Protein AF-K3XQS8-F1 (afdb_monomer_lite)

InterPro domains:
  IPR029466 No apical meristem-associated, C-terminal domain [PF14303] (8-121)

Radius of gyration: 50.57 Å; chains: 1; bounding box: 93×72×124 Å

Sequence (135 aa):
MDNFTDDNEDDEEESGTPRLVVNNKKRPSGRKQEKERVKKGGYGVVFQSAVQEMITTRKEMEANKKSKESRWMEVKVMEERKLAIEEEKLRMEQEYKIMFMDTSRLNQTQRAYLESMRAQILSRMVGSGSGNGSV

pLDDT: mean 78.62, std 21.07, range [36.94, 97.44]

Structure (mmCIF, N/CA/C/O backbone):
data_AF-K3XQS8-F1
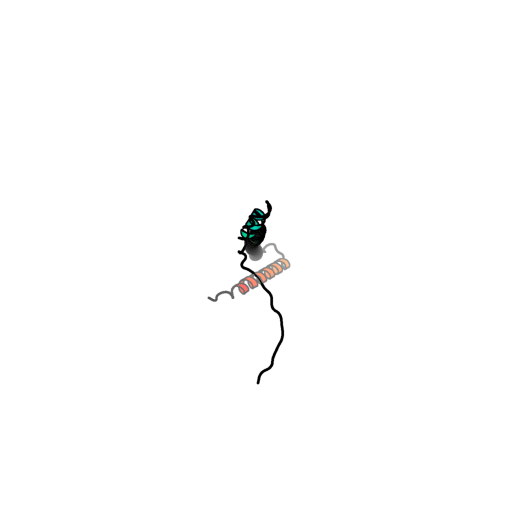#
_entry.id   AF-K3XQS8-F1
#
loop_
_atom_site.group_PDB
_atom_site.id
_atom_site.type_symbol
_atom_site.label_atom_id
_atom_site.label_alt_id
_atom_site.label_comp_id
_atom_site.label_asym_id
_atom_site.label_entity_id
_atom_site.label_seq_id
_atom_site.pdbx_PDB_ins_code
_atom_site.Cartn_x
_atom_site.Cartn_y
_atom_site.Cartn_z
_atom_site.occupancy
_atom_site.B_iso_or_equiv
_atom_site.auth_seq_id
_atom_site.auth_comp_id
_atom_site.auth_asym_id
_atom_site.auth_atom_id
_atom_site.pdbx_PDB_model_num
ATOM 1 N N . MET A 1 1 ? -57.225 -63.773 87.574 1.00 43.72 1 MET A N 1
ATOM 2 C CA . MET A 1 1 ? -56.031 -63.525 88.399 1.00 43.72 1 MET A CA 1
ATOM 3 C C . MET A 1 1 ? -56.123 -62.091 88.843 1.00 43.72 1 MET A C 1
ATOM 5 O O . MET A 1 1 ? -55.968 -61.203 88.015 1.00 43.72 1 MET A O 1
ATOM 9 N N . ASP A 1 2 ? -56.479 -61.910 90.105 1.00 40.50 2 ASP A N 1
ATOM 10 C CA . ASP A 1 2 ? -56.391 -60.638 90.806 1.00 40.50 2 ASP A CA 1
ATOM 11 C C . ASP A 1 2 ? -54.921 -60.331 91.119 1.00 40.50 2 ASP A C 1
ATOM 13 O O . ASP A 1 2 ? -54.155 -61.243 91.429 1.00 40.50 2 ASP A O 1
ATOM 17 N N . ASN A 1 3 ? -54.548 -59.057 91.019 1.00 43.00 3 ASN A N 1
ATOM 18 C CA . ASN A 1 3 ? -53.379 -58.442 91.658 1.00 43.00 3 ASN A CA 1
ATOM 19 C C . ASN A 1 3 ? -53.671 -56.924 91.676 1.00 43.00 3 ASN A C 1
ATOM 21 O O . ASN A 1 3 ? -53.557 -56.273 90.643 1.00 43.00 3 ASN A O 1
ATOM 25 N N . PHE A 1 4 ? -54.446 -56.421 92.639 1.00 36.94 4 PHE A N 1
ATOM 26 C CA . PHE A 1 4 ? -54.030 -55.863 93.937 1.00 36.94 4 PHE A CA 1
ATOM 27 C C . PHE A 1 4 ? -52.990 -54.724 93.871 1.00 36.94 4 PHE A C 1
ATOM 29 O O . PHE A 1 4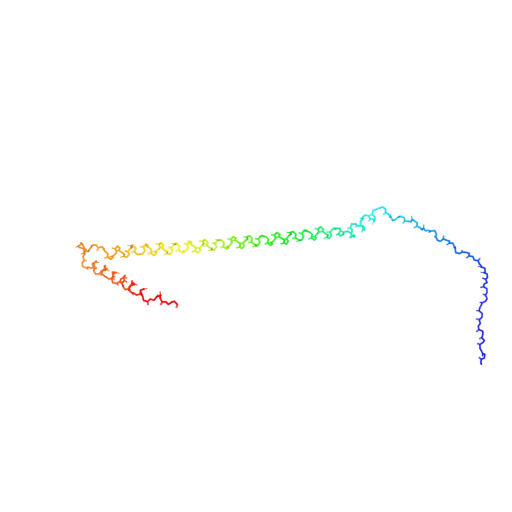 ? -51.816 -54.982 93.620 1.00 36.94 4 PHE A O 1
ATOM 36 N N . THR A 1 5 ? -53.494 -53.527 94.246 1.00 42.47 5 THR A N 1
ATOM 37 C CA . THR A 1 5 ? -52.872 -52.402 95.002 1.00 42.47 5 THR A CA 1
ATOM 38 C C . THR A 1 5 ? -51.713 -51.639 94.336 1.00 42.47 5 THR A C 1
ATOM 40 O O . THR A 1 5 ? -50.847 -52.238 93.717 1.00 42.47 5 THR A O 1
ATOM 43 N N . ASP A 1 6 ? -51.641 -50.302 94.379 1.00 45.53 6 ASP A N 1
ATOM 44 C CA . ASP A 1 6 ? -51.677 -49.481 95.599 1.00 45.53 6 ASP A CA 1
ATOM 45 C C . ASP A 1 6 ? -51.832 -47.960 95.314 1.00 45.53 6 ASP A C 1
ATOM 47 O O . ASP A 1 6 ? -51.260 -47.451 94.349 1.00 45.53 6 ASP A O 1
ATOM 51 N N . ASP A 1 7 ? -52.621 -47.301 96.168 1.00 43.53 7 ASP A N 1
ATOM 52 C CA . ASP A 1 7 ? -52.596 -45.915 96.679 1.00 43.53 7 ASP A CA 1
ATOM 53 C C . ASP A 1 7 ? -52.067 -44.723 95.848 1.00 43.53 7 ASP A C 1
ATOM 55 O O . ASP A 1 7 ? -50.863 -44.516 95.687 1.00 43.53 7 ASP A O 1
ATOM 59 N N . ASN A 1 8 ? -52.948 -43.758 95.557 1.00 45.41 8 ASN A N 1
ATOM 60 C CA . ASN A 1 8 ? -53.195 -42.656 96.503 1.00 45.41 8 ASN A CA 1
ATOM 61 C C . ASN A 1 8 ? -54.396 -41.805 96.068 1.00 45.41 8 ASN A C 1
ATOM 63 O O . ASN A 1 8 ? -54.560 -41.474 94.892 1.00 45.41 8 ASN A O 1
ATOM 67 N N . GLU A 1 9 ? -55.214 -41.506 97.067 1.00 43.31 9 GLU A N 1
ATOM 68 C CA . GLU A 1 9 ? -56.379 -40.634 97.071 1.00 43.31 9 GLU A CA 1
ATOM 69 C C . GLU A 1 9 ? -55.990 -39.149 96.951 1.00 43.31 9 GLU A C 1
ATOM 71 O O . GLU A 1 9 ? -54.814 -38.786 96.888 1.00 43.31 9 GLU A O 1
ATOM 76 N N . ASP A 1 10 ? -57.040 -38.334 96.980 1.00 42.62 10 ASP A N 1
ATOM 77 C CA . ASP A 1 10 ? -57.079 -36.907 97.273 1.00 42.62 10 ASP A CA 1
ATOM 78 C C . ASP A 1 10 ? -56.802 -35.941 96.116 1.00 42.62 10 ASP A C 1
ATOM 80 O O . ASP A 1 10 ? -55.802 -36.002 95.408 1.00 42.62 10 ASP A O 1
ATOM 84 N N . ASP A 1 11 ? -57.588 -34.902 95.900 1.00 39.44 11 ASP A N 1
ATOM 85 C CA . ASP A 1 11 ? -58.942 -34.535 96.295 1.00 39.44 11 ASP A CA 1
ATOM 86 C C . ASP A 1 11 ? -59.172 -33.196 95.558 1.00 39.44 11 ASP A C 1
ATOM 88 O O . ASP A 1 11 ? -58.234 -32.576 95.045 1.00 39.44 11 ASP A O 1
ATOM 92 N N . GLU A 1 12 ? -60.407 -32.726 95.565 1.00 46.44 12 GLU A N 1
ATOM 93 C CA . GLU A 1 12 ? -60.743 -31.303 95.445 1.00 46.44 12 GLU A CA 1
ATOM 94 C C . GLU A 1 12 ? -60.717 -30.619 94.052 1.00 46.44 12 GLU A C 1
ATOM 96 O O . GLU A 1 12 ? -59.702 -30.227 93.476 1.00 46.44 12 GLU A O 1
ATOM 101 N N . GLU A 1 13 ? -61.947 -30.328 93.623 1.00 41.38 13 GLU A N 1
ATOM 102 C CA . GLU A 1 13 ? -62.430 -28.962 93.370 1.00 41.38 13 GLU A CA 1
ATOM 103 C C . GLU A 1 13 ? -62.085 -28.261 92.037 1.00 41.38 13 GLU A C 1
ATOM 105 O O . GLU A 1 13 ? -60.974 -27.854 91.694 1.00 41.38 13 GLU A O 1
ATOM 110 N N . GLU A 1 14 ? -63.180 -28.034 91.314 1.00 49.12 14 GLU A N 1
ATOM 111 C CA . GLU A 1 14 ? -63.438 -27.011 90.312 1.00 49.12 14 GLU A CA 1
ATOM 112 C C . GLU A 1 14 ? -62.690 -25.682 90.550 1.00 49.12 14 GLU A C 1
ATOM 114 O O . GLU A 1 14 ? -62.900 -24.988 91.541 1.00 49.12 14 GLU A O 1
ATOM 119 N N . SER A 1 15 ? -61.875 -25.238 89.586 1.00 46.66 15 SER A N 1
ATOM 120 C CA . SER A 1 15 ? -61.432 -23.840 89.558 1.00 46.66 15 SER A CA 1
ATOM 121 C C . SER A 1 15 ? -61.102 -23.372 88.145 1.00 46.66 15 SER A C 1
ATOM 123 O O . SER A 1 15 ? -60.268 -23.937 87.435 1.00 46.66 15 SER A O 1
ATOM 125 N N . GLY A 1 16 ? -61.830 -22.342 87.713 1.00 41.78 16 GLY A N 1
ATOM 126 C CA . GLY A 1 16 ? -61.865 -21.843 86.348 1.00 41.78 16 GLY A CA 1
ATOM 127 C C . GLY A 1 16 ? -60.501 -21.463 85.775 1.00 41.78 16 GLY A C 1
ATOM 128 O O . GLY A 1 16 ? -59.681 -20.809 86.414 1.00 41.78 16 GLY A O 1
ATOM 129 N N . THR A 1 17 ? -60.300 -21.788 84.495 1.00 39.62 17 THR A N 1
ATOM 130 C CA . THR A 1 17 ? -59.238 -21.201 83.670 1.00 39.62 17 THR A CA 1
ATOM 131 C C . THR A 1 17 ? -59.218 -19.680 83.855 1.00 39.62 17 THR A C 1
ATOM 133 O O . THR A 1 17 ? -60.165 -19.012 83.421 1.00 39.62 17 THR A O 1
ATOM 136 N N . PRO A 1 18 ? -58.149 -19.085 84.419 1.00 43.09 18 PRO A N 1
ATOM 137 C CA . PRO A 1 18 ? -57.981 -17.653 84.336 1.00 43.09 18 PRO A CA 1
ATOM 138 C C . PRO A 1 18 ? -57.747 -17.351 82.862 1.00 43.09 18 PRO A C 1
ATOM 140 O O . PRO A 1 18 ? -56.772 -17.811 82.262 1.00 43.09 18 PRO A O 1
ATOM 143 N N . ARG A 1 19 ? -58.673 -16.600 82.262 1.00 46.53 19 ARG A N 1
ATOM 144 C CA . ARG A 1 19 ? -58.534 -16.027 80.924 1.00 46.53 19 ARG A CA 1
ATOM 145 C C . ARG A 1 19 ? -57.157 -15.375 80.839 1.00 46.53 19 ARG A C 1
ATOM 147 O O . ARG A 1 19 ? -56.956 -14.299 81.402 1.00 46.53 19 ARG A O 1
ATOM 154 N N . LEU A 1 20 ? -56.219 -16.048 80.167 1.00 50.66 20 LEU A N 1
ATOM 155 C CA . LEU A 1 20 ? -54.866 -15.555 79.950 1.00 50.66 20 LEU A CA 1
ATOM 156 C C . LEU A 1 20 ? -54.990 -14.154 79.365 1.00 50.66 20 LEU A C 1
ATOM 158 O O . LEU A 1 20 ? -55.476 -13.960 78.249 1.00 50.66 20 LEU A O 1
ATOM 162 N N . VAL A 1 21 ? -54.606 -13.172 80.175 1.00 43.22 21 VAL A N 1
ATOM 163 C CA . VAL A 1 21 ? -54.557 -11.774 79.785 1.00 43.22 21 VAL A CA 1
ATOM 164 C C . VAL A 1 21 ? -53.702 -11.731 78.529 1.00 43.22 21 VAL A C 1
ATOM 166 O O . VAL A 1 21 ? -52.521 -12.082 78.571 1.00 43.22 21 VAL A O 1
ATOM 169 N N . VAL A 1 22 ? -54.315 -11.374 77.396 1.00 52.41 22 VAL A N 1
ATOM 170 C CA . VAL A 1 22 ? -53.607 -11.189 76.130 1.00 52.41 22 VAL A CA 1
ATOM 171 C C . VAL A 1 22 ? -52.539 -10.152 76.409 1.00 52.41 22 VAL A C 1
ATOM 173 O O . VAL A 1 22 ? -52.817 -8.963 76.573 1.00 52.41 22 VAL A O 1
ATOM 176 N N . ASN A 1 23 ? -51.313 -10.637 76.562 1.00 54.59 23 ASN A N 1
ATOM 177 C CA . ASN A 1 23 ? -50.191 -9.808 76.906 1.00 54.59 23 ASN A CA 1
ATOM 178 C C . ASN A 1 23 ? -49.879 -8.969 75.675 1.00 54.59 23 ASN A C 1
ATOM 180 O O . ASN A 1 23 ? -49.122 -9.379 74.795 1.00 54.59 23 ASN A O 1
ATOM 184 N N . ASN A 1 24 ? -50.487 -7.787 75.607 1.00 55.88 24 ASN A N 1
ATOM 185 C CA . ASN A 1 24 ? -50.196 -6.758 74.626 1.00 55.88 24 ASN A CA 1
ATOM 186 C C . ASN A 1 24 ? -48.826 -6.132 74.933 1.00 55.88 24 ASN A C 1
ATOM 188 O O . ASN A 1 24 ? -48.682 -4.912 74.991 1.00 55.88 24 ASN A O 1
ATOM 192 N N . LYS A 1 25 ? -47.790 -6.966 75.087 1.00 61.34 25 LYS A N 1
ATOM 193 C CA . LYS A 1 25 ? -46.391 -6.581 74.925 1.00 61.34 25 LYS A CA 1
ATOM 194 C C . LYS A 1 25 ? -46.218 -6.177 73.465 1.00 61.34 25 LYS A C 1
ATOM 196 O O . LYS A 1 25 ? -45.780 -6.955 72.614 1.00 61.34 25 LYS A O 1
ATOM 201 N N . LYS A 1 26 ? -46.612 -4.938 73.157 1.00 66.06 26 LYS A N 1
ATOM 202 C CA . LYS A 1 26 ? -46.194 -4.235 71.947 1.00 66.06 26 LYS A CA 1
ATOM 203 C C . LYS A 1 26 ? -44.675 -4.382 71.901 1.00 66.06 26 LYS A C 1
ATOM 205 O O . LYS A 1 26 ? -43.981 -4.032 72.851 1.00 66.06 26 LYS A O 1
ATOM 210 N N . ARG A 1 27 ? -44.177 -5.000 70.827 1.00 58.34 27 ARG A N 1
ATOM 211 C CA . ARG A 1 27 ? -42.738 -5.193 70.610 1.00 58.34 27 ARG A CA 1
ATOM 212 C C . ARG A 1 27 ? -42.022 -3.845 70.802 1.00 58.34 27 ARG A C 1
ATOM 214 O O . ARG A 1 27 ? -42.595 -2.839 70.380 1.00 58.34 27 ARG A O 1
ATOM 221 N N . PRO A 1 28 ? -40.802 -3.820 71.369 1.00 65.75 28 PRO A N 1
ATOM 222 C CA . PRO A 1 28 ? -40.050 -2.583 71.550 1.00 65.75 28 PRO A CA 1
ATOM 223 C C . PRO A 1 28 ? -40.010 -1.770 70.253 1.00 65.75 28 PRO A C 1
ATOM 225 O O . PRO A 1 28 ? -39.808 -2.334 69.167 1.00 65.75 28 PRO A O 1
ATOM 228 N N . SER A 1 29 ? -40.247 -0.463 70.374 1.00 58.41 29 SER A N 1
ATOM 229 C CA . SER A 1 29 ? -40.151 0.480 69.259 1.00 58.41 29 SER A CA 1
ATOM 230 C C . SER A 1 29 ? -38.780 0.326 68.585 1.00 58.41 29 SER A C 1
ATOM 232 O O . SER A 1 29 ? -37.764 0.296 69.271 1.00 58.41 29 SER A O 1
ATOM 234 N N . GLY A 1 30 ? -38.759 0.125 67.262 1.00 62.12 30 GLY A N 1
ATOM 235 C CA . GLY A 1 30 ? -37.546 -0.142 66.466 1.00 62.12 30 GLY A CA 1
ATOM 236 C C . GLY A 1 30 ? -37.512 -1.528 65.810 1.00 62.12 30 GLY A C 1
ATOM 237 O O . GLY A 1 30 ? -37.257 -1.649 64.612 1.00 62.12 30 GLY A O 1
ATOM 238 N N . ARG A 1 31 ? -37.926 -2.586 66.522 1.00 63.84 31 ARG A N 1
ATOM 239 C CA . ARG A 1 31 ? -37.850 -3.971 66.004 1.00 63.84 31 ARG A CA 1
ATOM 240 C C . ARG A 1 31 ? -38.845 -4.262 64.868 1.00 63.84 31 ARG A C 1
ATOM 242 O O . ARG A 1 31 ? -38.687 -5.231 64.128 1.00 63.84 31 ARG A O 1
ATOM 249 N N . LYS A 1 32 ? -39.903 -3.448 64.733 1.00 73.00 32 LYS A N 1
ATOM 250 C CA . LYS A 1 32 ? -40.909 -3.574 63.661 1.00 73.00 32 LYS A CA 1
ATOM 251 C C . LYS A 1 32 ? -40.381 -3.051 62.321 1.00 73.00 32 LYS A C 1
ATOM 253 O O . LYS A 1 32 ? -40.505 -3.766 61.335 1.00 73.00 32 LYS A O 1
ATOM 258 N N . GLN A 1 33 ? -39.758 -1.870 62.302 1.00 66.31 33 GLN A N 1
ATOM 259 C CA . GLN A 1 33 ? -39.210 -1.268 61.080 1.00 66.31 33 GLN A CA 1
ATOM 260 C C . GLN A 1 33 ? -38.036 -2.070 60.529 1.00 66.31 33 GLN A C 1
ATOM 262 O O . GLN A 1 33 ? -37.988 -2.334 59.337 1.00 66.31 33 GLN A O 1
ATOM 267 N N . GLU A 1 34 ? -37.114 -2.512 61.381 1.00 64.06 34 GLU A N 1
ATOM 268 C CA . GLU A 1 34 ? -35.977 -3.323 60.943 1.00 64.06 34 GLU A CA 1
ATOM 269 C C . GLU A 1 34 ? -36.428 -4.667 60.348 1.00 64.06 34 GLU A C 1
ATOM 271 O O . GLU A 1 34 ? -36.029 -5.023 59.242 1.00 64.06 34 GLU A O 1
ATOM 276 N N . LYS A 1 35 ? -37.353 -5.376 61.012 1.00 67.88 35 LYS A N 1
ATOM 277 C CA . LYS A 1 35 ? -37.913 -6.637 60.498 1.00 67.88 35 LYS A CA 1
ATOM 278 C C . LYS A 1 35 ? -38.699 -6.446 59.198 1.00 67.88 35 LYS A C 1
ATOM 280 O O . LYS A 1 35 ? -38.713 -7.342 58.358 1.00 67.88 35 LYS A O 1
ATOM 285 N N . GLU A 1 36 ? -39.354 -5.299 59.028 1.00 66.62 36 GLU A N 1
ATOM 286 C CA . GLU A 1 36 ? -40.065 -4.948 57.798 1.00 66.62 36 GLU A CA 1
ATOM 287 C C . GLU A 1 36 ? -39.101 -4.577 56.663 1.00 66.62 36 GLU A C 1
ATOM 289 O O . GLU A 1 36 ? -39.286 -5.040 55.541 1.00 66.62 36 GLU A O 1
ATOM 294 N N . ARG A 1 37 ? -38.015 -3.851 56.961 1.00 65.50 37 ARG A N 1
ATOM 295 C CA . ARG A 1 37 ? -36.921 -3.570 56.017 1.00 65.50 37 ARG A CA 1
ATOM 296 C C . ARG A 1 37 ? -36.257 -4.859 55.546 1.00 65.50 37 ARG A C 1
ATOM 298 O O . ARG A 1 37 ? -36.072 -5.018 54.348 1.00 65.50 37 ARG A O 1
ATOM 305 N N . VAL A 1 38 ? -35.979 -5.802 56.447 1.00 62.91 38 VAL A N 1
ATOM 306 C CA . VAL A 1 38 ? -35.446 -7.130 56.092 1.00 62.91 38 VAL A CA 1
ATOM 307 C C . VAL A 1 38 ? -36.455 -7.930 55.253 1.00 62.91 38 VAL A C 1
ATOM 309 O O . VAL A 1 38 ? -36.067 -8.520 54.250 1.00 62.91 38 VAL A O 1
ATOM 312 N N . LYS A 1 39 ? -37.758 -7.896 55.583 1.00 65.62 39 LYS A N 1
ATOM 313 C CA . LYS A 1 39 ? -38.819 -8.554 54.789 1.00 65.62 39 LYS A CA 1
ATOM 314 C C . LYS A 1 39 ? -38.992 -7.978 53.380 1.00 65.62 39 LYS A C 1
ATOM 316 O O . LYS A 1 39 ? -39.343 -8.725 52.476 1.00 65.62 39 LYS A O 1
ATOM 321 N N . LYS A 1 40 ? -38.762 -6.676 53.193 1.00 64.69 40 LYS A N 1
ATOM 322 C CA . LYS A 1 40 ? -38.794 -5.992 51.886 1.00 64.69 40 LYS A CA 1
ATOM 323 C C . LYS A 1 40 ? -37.467 -6.083 51.116 1.00 64.69 40 LYS A C 1
ATOM 325 O O . LYS A 1 40 ? -37.308 -5.405 50.109 1.00 64.69 40 LYS A O 1
ATOM 330 N N . GLY A 1 41 ? -36.521 -6.903 51.582 1.00 66.81 41 GLY A N 1
ATOM 331 C CA . GLY A 1 41 ? -35.241 -7.151 50.914 1.00 66.81 41 GLY A CA 1
ATOM 332 C C . GLY A 1 41 ? -34.083 -6.243 51.351 1.00 66.81 41 GLY A C 1
ATOM 333 O O . GLY A 1 41 ? -32.937 -6.521 51.006 1.00 66.81 41 GLY A O 1
ATOM 334 N N . GLY A 1 42 ? -34.343 -5.225 52.176 1.00 71.25 42 GLY A N 1
ATOM 335 C CA . GLY A 1 42 ? -33.352 -4.461 52.944 1.00 71.25 42 GLY A CA 1
ATOM 336 C C . GLY A 1 42 ? -32.069 -4.095 52.188 1.00 71.25 42 GLY A C 1
ATOM 337 O O . GLY A 1 42 ? -32.103 -3.664 51.040 1.00 71.25 42 GLY A O 1
ATOM 338 N N . TYR A 1 43 ? -30.924 -4.288 52.852 1.00 66.19 43 TYR A N 1
ATOM 339 C CA . TYR A 1 43 ? -29.586 -4.106 52.271 1.00 66.19 43 TYR A CA 1
ATOM 340 C C . TYR A 1 43 ? -29.279 -5.078 51.117 1.00 66.19 43 TYR A C 1
ATOM 342 O O . TYR A 1 43 ? -28.464 -4.758 50.256 1.00 66.19 43 TYR A O 1
ATOM 350 N N . GLY A 1 44 ? -29.940 -6.240 51.070 1.00 77.88 44 GLY A N 1
ATOM 351 C CA . GLY A 1 44 ? -29.733 -7.247 50.027 1.00 77.88 44 GLY A CA 1
ATOM 352 C C . GLY A 1 44 ? -30.156 -6.764 48.639 1.00 77.88 44 GLY A C 1
ATOM 353 O O . GLY A 1 44 ? -29.449 -7.023 47.674 1.00 77.88 44 GLY A O 1
ATOM 354 N N . VAL A 1 45 ? -31.247 -5.999 48.538 1.00 80.12 45 VAL A N 1
ATOM 355 C CA . VAL A 1 45 ? -31.721 -5.430 47.260 1.00 80.12 45 VAL A CA 1
ATOM 356 C C . VAL A 1 45 ? -30.774 -4.344 46.744 1.00 80.12 45 VAL A C 1
ATOM 358 O O . VAL A 1 45 ? -30.469 -4.312 45.557 1.00 80.12 45 VAL A O 1
ATOM 361 N N . VAL A 1 46 ? -30.246 -3.495 47.633 1.00 82.69 46 VAL A N 1
ATOM 362 C CA . VAL A 1 46 ? -29.257 -2.464 47.265 1.00 82.69 46 VAL A CA 1
ATOM 363 C C . VAL A 1 46 ? -27.954 -3.110 46.794 1.00 82.69 46 VAL A C 1
ATOM 365 O O . VAL A 1 46 ? -27.399 -2.713 45.773 1.00 82.69 46 VAL A O 1
ATOM 368 N N . PHE A 1 47 ? -27.494 -4.150 47.494 1.00 84.88 47 PHE A N 1
ATOM 369 C CA . PHE A 1 47 ? -26.309 -4.905 47.098 1.00 84.88 47 PHE A CA 1
ATOM 370 C C . PHE A 1 47 ? -26.507 -5.632 45.760 1.00 84.88 47 PHE A C 1
ATOM 372 O O . PHE A 1 47 ? -25.637 -5.568 44.897 1.00 84.88 47 PHE A O 1
ATOM 379 N N . GLN A 1 48 ? -27.662 -6.270 45.546 1.00 88.81 48 GLN A N 1
ATOM 380 C CA . GLN A 1 48 ? -27.998 -6.895 44.263 1.00 88.81 48 GLN A CA 1
ATOM 381 C C . GLN A 1 48 ? -28.031 -5.874 43.119 1.00 88.81 48 GLN A C 1
ATOM 383 O O . GLN A 1 48 ? -27.482 -6.157 42.057 1.00 88.81 48 GLN A O 1
ATOM 388 N N . SER A 1 49 ? -28.596 -4.682 43.342 1.00 91.00 49 SER A N 1
ATOM 389 C CA . SER A 1 49 ? -28.588 -3.591 42.357 1.00 91.00 49 SER A CA 1
ATOM 390 C C . SER A 1 49 ? -27.164 -3.151 42.015 1.00 91.00 49 SER A C 1
ATOM 392 O O . SER A 1 49 ? -26.809 -3.089 40.843 1.00 91.00 49 SER A O 1
ATOM 394 N N . ALA A 1 50 ? -26.313 -2.935 43.022 1.00 92.50 50 ALA A N 1
ATOM 395 C CA . ALA A 1 50 ? -24.922 -2.530 42.815 1.00 92.50 50 ALA A CA 1
ATOM 396 C C . ALA A 1 50 ? -24.102 -3.595 42.061 1.00 92.50 50 ALA A C 1
ATOM 398 O O . ALA A 1 50 ? -23.308 -3.275 41.176 1.00 92.50 50 ALA A O 1
ATOM 399 N N . VAL A 1 51 ? -24.309 -4.881 42.370 1.00 95.00 51 VAL A N 1
ATOM 400 C CA . VAL A 1 51 ? -23.669 -5.988 41.640 1.00 95.00 51 VAL A CA 1
ATOM 401 C C . VAL A 1 51 ? -24.166 -6.047 40.195 1.00 95.00 51 VAL A C 1
ATOM 403 O O . VAL A 1 51 ? -23.361 -6.235 39.283 1.00 95.00 51 VAL A O 1
ATOM 406 N N . GLN A 1 52 ? -25.465 -5.846 39.967 1.00 95.94 52 GLN A N 1
ATOM 407 C CA . GLN A 1 52 ? -26.044 -5.813 38.628 1.00 95.94 52 GLN A CA 1
ATOM 408 C C . GLN A 1 52 ? -25.470 -4.657 37.796 1.00 95.94 52 GLN A C 1
ATOM 410 O O . GLN A 1 52 ? -25.051 -4.891 36.664 1.00 95.94 52 GLN A O 1
ATOM 415 N N . GLU A 1 53 ? -25.375 -3.452 38.364 1.00 95.62 53 GLU A N 1
ATOM 416 C CA . GLU A 1 53 ? -24.765 -2.279 37.721 1.00 95.62 53 GLU A CA 1
ATOM 417 C C . GLU A 1 53 ? -23.288 -2.508 37.381 1.00 95.62 53 GLU A C 1
ATOM 419 O O . GLU A 1 53 ? -22.827 -2.165 36.290 1.00 95.62 53 GLU A O 1
ATOM 424 N N . MET A 1 54 ? -22.530 -3.150 38.272 1.00 95.94 54 MET A N 1
ATOM 425 C CA . MET A 1 54 ? -21.137 -3.505 37.996 1.00 95.94 54 MET A CA 1
ATOM 426 C C . MET A 1 54 ? -21.030 -4.493 36.825 1.00 95.94 54 MET A C 1
ATOM 428 O O . MET A 1 54 ? -20.141 -4.363 35.979 1.00 95.94 54 MET A O 1
ATOM 432 N N . ILE A 1 55 ? -21.934 -5.475 36.747 1.00 96.69 55 ILE A N 1
ATOM 433 C CA . ILE A 1 55 ? -21.973 -6.447 35.647 1.00 96.69 55 ILE A CA 1
ATOM 434 C C . ILE A 1 55 ? -22.343 -5.760 34.328 1.00 96.69 55 ILE A C 1
ATOM 436 O O . ILE A 1 55 ? -21.695 -6.027 33.314 1.00 96.69 55 ILE A O 1
ATOM 440 N N . THR A 1 56 ? -23.350 -4.884 34.313 1.00 96.25 56 THR A N 1
ATOM 441 C CA . THR A 1 56 ? -23.755 -4.166 33.093 1.00 96.25 56 THR A CA 1
ATOM 442 C C . THR A 1 56 ? -22.655 -3.226 32.619 1.00 96.25 56 THR A C 1
ATOM 444 O O . THR A 1 56 ? -22.292 -3.277 31.448 1.00 96.25 56 THR A O 1
ATOM 447 N N . THR A 1 57 ? -22.044 -2.471 33.534 1.00 96.38 57 THR A N 1
ATOM 448 C CA . THR A 1 57 ? -20.925 -1.566 33.226 1.00 96.38 57 THR A CA 1
ATOM 449 C C . THR A 1 57 ? -19.738 -2.336 32.650 1.00 96.38 57 THR A C 1
ATOM 451 O O . THR A 1 57 ? -19.155 -1.932 31.646 1.00 96.38 57 THR A O 1
ATOM 454 N N . ARG A 1 58 ? -19.394 -3.497 33.230 1.00 95.38 58 ARG A N 1
ATOM 455 C CA . ARG A 1 58 ? -18.324 -4.357 32.703 1.00 95.38 58 ARG A CA 1
ATOM 456 C C . ARG A 1 58 ? -18.639 -4.849 31.290 1.00 95.38 58 ARG A C 1
ATOM 458 O O . ARG A 1 58 ? -17.784 -4.750 30.414 1.00 95.38 58 ARG A O 1
ATOM 465 N N . LYS A 1 59 ? -19.861 -5.338 31.057 1.00 95.88 59 LYS A N 1
ATOM 466 C CA . LYS A 1 59 ? -20.297 -5.803 29.731 1.00 95.88 59 LYS A CA 1
ATOM 467 C C . LYS A 1 59 ? -20.250 -4.686 28.689 1.00 95.88 59 LYS A C 1
ATOM 469 O O . LYS A 1 59 ? -19.786 -4.919 27.576 1.00 95.88 59 LYS A O 1
ATOM 474 N N . GLU A 1 60 ? -20.691 -3.484 29.045 1.00 93.75 60 GLU A N 1
ATOM 475 C CA . GLU A 1 60 ? -20.656 -2.322 28.157 1.00 93.75 60 GLU A CA 1
ATOM 476 C C . GLU A 1 60 ? -19.218 -1.918 27.809 1.00 93.75 60 GLU A C 1
ATOM 478 O O . GLU A 1 60 ? -18.893 -1.720 26.637 1.00 93.75 60 GLU A O 1
ATOM 483 N N . MET A 1 61 ? -18.322 -1.876 28.801 1.00 92.12 61 MET A N 1
ATOM 484 C CA . MET A 1 61 ? -16.903 -1.584 28.578 1.00 92.12 61 MET A CA 1
ATOM 485 C C . MET A 1 61 ? -16.233 -2.615 27.666 1.00 92.12 61 MET A C 1
ATOM 487 O O . MET A 1 61 ? -15.479 -2.244 26.765 1.00 92.12 61 MET A O 1
ATOM 491 N N . GLU A 1 62 ? -16.514 -3.904 27.862 1.00 93.94 62 GLU A N 1
ATOM 492 C CA . GLU A 1 62 ? -15.990 -4.974 27.010 1.00 93.94 62 GLU A CA 1
ATOM 493 C C . GLU A 1 62 ? -16.518 -4.880 25.575 1.00 93.94 62 GLU A C 1
ATOM 495 O O . GLU A 1 62 ? -15.743 -5.021 24.628 1.00 93.94 62 GLU A O 1
ATOM 500 N N . ALA A 1 63 ? -17.811 -4.602 25.393 1.00 93.50 63 ALA A N 1
ATOM 501 C CA . ALA A 1 63 ? -18.400 -4.404 24.070 1.00 93.50 63 ALA A CA 1
ATOM 502 C C . ALA A 1 63 ? -17.787 -3.188 23.356 1.00 93.50 63 ALA A C 1
ATOM 504 O O . ALA A 1 63 ? -17.415 -3.271 22.184 1.00 93.50 63 ALA A O 1
ATOM 505 N N . ASN A 1 64 ? -17.599 -2.083 24.078 1.00 91.69 64 ASN A N 1
ATOM 506 C CA . ASN A 1 64 ? -16.963 -0.875 23.561 1.00 91.69 64 ASN A CA 1
ATOM 507 C C . ASN A 1 64 ? -15.494 -1.130 23.180 1.00 91.69 64 ASN A C 1
ATOM 509 O O . ASN A 1 64 ? -15.054 -0.729 22.102 1.00 91.69 64 ASN A O 1
ATOM 513 N N . LYS A 1 65 ? -14.742 -1.866 24.011 1.00 93.31 65 LYS A N 1
ATOM 514 C CA . LYS A 1 65 ? -13.366 -2.274 23.695 1.00 93.31 65 LYS A CA 1
ATOM 515 C C . LYS A 1 65 ? -13.315 -3.101 22.410 1.00 93.31 65 LYS A C 1
ATOM 517 O O . LYS A 1 65 ? -12.541 -2.761 21.523 1.00 93.31 65 LYS A O 1
ATOM 522 N N . LYS A 1 66 ? -14.171 -4.119 22.278 1.00 91.31 66 LYS A N 1
ATOM 523 C CA . LYS A 1 66 ? -14.243 -4.968 21.076 1.00 91.31 66 LYS A CA 1
ATOM 524 C C . LYS A 1 66 ? -14.603 -4.173 19.822 1.00 91.31 66 LYS A C 1
ATOM 526 O O . LYS A 1 66 ? -14.007 -4.393 18.771 1.00 91.31 66 LYS A O 1
ATOM 531 N N . SER A 1 67 ? -15.539 -3.228 19.927 1.00 90.50 67 SER A N 1
ATOM 532 C CA . SER A 1 67 ? -15.901 -2.345 18.812 1.00 90.50 67 SER A CA 1
ATOM 533 C C . SER A 1 67 ? -14.731 -1.450 18.396 1.00 90.50 67 SER A C 1
ATOM 535 O O . SER A 1 67 ? -14.397 -1.385 17.213 1.00 90.50 67 SER A O 1
ATOM 537 N N . LYS A 1 68 ? -14.056 -0.812 19.361 1.00 92.94 68 LYS A N 1
ATOM 538 C CA . LYS A 1 68 ? -12.863 0.003 19.096 1.00 92.94 68 LYS A CA 1
ATOM 539 C C . LYS A 1 68 ? -11.759 -0.823 18.452 1.00 92.94 68 LYS A C 1
ATOM 541 O O . LYS A 1 68 ? -11.197 -0.386 17.458 1.00 92.94 68 LYS A O 1
ATOM 546 N N . GLU A 1 69 ? -11.467 -1.997 18.994 1.00 94.25 69 GLU A N 1
ATOM 547 C CA . GLU A 1 69 ? -10.436 -2.904 18.490 1.00 94.25 69 GLU A CA 1
ATOM 548 C C . GLU A 1 69 ? -10.737 -3.374 17.065 1.00 94.25 69 GLU A C 1
ATOM 550 O O . GLU A 1 69 ? -9.866 -3.291 16.206 1.00 94.25 69 GLU A O 1
ATOM 555 N N . SER A 1 70 ? -11.986 -3.745 16.775 1.00 93.12 70 SER A N 1
ATOM 556 C CA . SER A 1 70 ? -12.414 -4.104 15.415 1.00 93.12 70 SER A CA 1
ATOM 557 C C . SER A 1 70 ? -12.207 -2.948 14.435 1.00 93.12 70 SER A C 1
ATOM 559 O O . SER A 1 70 ? -11.636 -3.138 13.366 1.00 93.12 70 SER A O 1
ATOM 561 N N . ARG A 1 71 ? -12.588 -1.726 14.831 1.00 94.75 71 ARG A N 1
ATOM 562 C CA . ARG A 1 71 ? -12.394 -0.525 14.009 1.00 94.75 71 ARG A CA 1
ATOM 563 C C . ARG A 1 71 ? -10.915 -0.201 13.793 1.00 94.75 71 ARG A C 1
ATOM 565 O O . ARG A 1 71 ? -10.531 0.203 12.702 1.00 94.75 71 ARG A O 1
ATOM 572 N N . TRP A 1 72 ? -10.080 -0.375 14.817 1.00 95.62 72 TRP A N 1
ATOM 573 C CA . TRP A 1 72 ? -8.631 -0.191 14.704 1.00 95.62 72 TRP A CA 1
ATOM 574 C C . TRP A 1 72 ? -7.990 -1.224 13.776 1.00 95.62 72 TRP A C 1
ATOM 576 O O . TRP A 1 72 ? -7.146 -0.851 12.966 1.00 95.62 72 TRP A O 1
ATOM 586 N N . MET A 1 73 ? -8.404 -2.491 13.855 1.00 96.00 73 MET A N 1
ATOM 587 C CA . MET A 1 73 ? -7.937 -3.537 12.943 1.00 96.00 73 MET A CA 1
ATOM 588 C C . MET A 1 73 ? -8.346 -3.250 11.497 1.00 96.00 73 MET A C 1
ATOM 590 O O . MET A 1 73 ? -7.524 -3.373 10.597 1.00 96.00 73 MET A O 1
ATOM 594 N N . GLU A 1 74 ? -9.581 -2.809 11.266 1.00 95.06 74 GLU A N 1
ATOM 595 C CA . GLU A 1 74 ? -10.047 -2.448 9.925 1.00 95.06 74 GLU A CA 1
ATOM 596 C C . GLU A 1 74 ? -9.233 -1.292 9.326 1.00 95.06 74 GLU A C 1
ATOM 598 O O . GLU A 1 74 ? -8.766 -1.383 8.190 1.00 95.06 74 GLU A O 1
ATOM 603 N N . VAL A 1 75 ? -8.989 -0.229 10.103 1.00 96.31 75 VAL A N 1
ATOM 604 C CA . VAL A 1 75 ? -8.145 0.897 9.671 1.00 96.31 75 VAL A CA 1
ATOM 605 C C . VAL A 1 75 ? -6.726 0.427 9.353 1.00 96.31 75 VAL A C 1
ATOM 607 O O . VAL A 1 75 ? -6.204 0.770 8.297 1.00 96.31 75 VAL A O 1
ATOM 610 N N . LYS A 1 76 ? -6.137 -0.409 10.215 1.00 96.69 76 LYS A N 1
ATOM 611 C CA . LYS A 1 76 ? -4.813 -1.007 10.005 1.00 96.69 76 LYS A CA 1
ATOM 612 C C . LYS A 1 76 ? -4.721 -1.765 8.682 1.00 96.69 76 LYS A C 1
ATOM 614 O O . LYS A 1 76 ? -3.825 -1.492 7.892 1.00 96.69 76 LYS A O 1
ATOM 619 N N . VAL A 1 77 ? -5.670 -2.660 8.409 1.00 96.62 77 VAL A N 1
ATOM 620 C CA . VAL A 1 77 ? -5.691 -3.445 7.162 1.00 96.62 77 VAL A CA 1
ATOM 621 C C . VAL A 1 77 ? -5.839 -2.534 5.942 1.00 96.62 77 VAL A C 1
ATOM 623 O O . VAL A 1 77 ? -5.183 -2.737 4.920 1.00 96.62 77 VAL A O 1
ATOM 626 N N . MET A 1 78 ? -6.681 -1.505 6.036 1.00 95.12 78 MET A N 1
ATOM 627 C CA . MET A 1 78 ? -6.861 -0.542 4.951 1.00 95.12 78 MET A CA 1
ATOM 628 C C . MET A 1 78 ? -5.602 0.291 4.694 1.00 95.12 78 MET A C 1
ATOM 630 O O . MET A 1 78 ? -5.283 0.562 3.537 1.00 95.12 78 MET A O 1
ATOM 634 N N . GLU A 1 79 ? -4.886 0.696 5.740 1.00 96.06 79 GLU A N 1
ATOM 635 C CA . GLU A 1 79 ? -3.607 1.402 5.625 1.00 96.06 79 GLU A CA 1
ATOM 636 C C . GLU A 1 79 ? -2.524 0.511 5.016 1.00 96.06 79 GLU A C 1
ATOM 638 O O . GLU A 1 79 ? -1.866 0.931 4.067 1.00 96.06 79 GLU A O 1
ATOM 643 N N . GLU A 1 80 ? -2.395 -0.735 5.470 1.00 95.81 80 GLU A N 1
ATOM 644 C CA . GLU A 1 80 ? -1.444 -1.700 4.906 1.00 95.81 80 GLU A CA 1
ATOM 645 C C . GLU A 1 80 ? -1.719 -1.960 3.421 1.00 95.81 80 GLU A C 1
ATOM 647 O O . GLU A 1 80 ? -0.802 -1.936 2.601 1.00 95.81 80 GLU A O 1
ATOM 652 N N . ARG A 1 81 ? -2.992 -2.112 3.036 1.00 95.69 81 ARG A N 1
ATOM 653 C CA . ARG A 1 81 ? -3.371 -2.265 1.626 1.00 95.69 81 ARG A CA 1
ATOM 654 C C . ARG A 1 81 ? -3.039 -1.024 0.798 1.00 95.69 81 ARG A C 1
ATOM 656 O O . ARG A 1 81 ? -2.601 -1.158 -0.341 1.00 95.69 81 ARG A O 1
ATOM 663 N N . LYS A 1 82 ? -3.261 0.178 1.337 1.00 96.69 82 LYS A N 1
ATOM 664 C CA . LYS A 1 82 ? -2.905 1.430 0.651 1.00 96.69 82 LYS A CA 1
ATOM 665 C C . LYS A 1 82 ? -1.397 1.541 0.448 1.00 96.69 82 LYS A C 1
ATOM 667 O O . LYS A 1 82 ? -0.981 1.854 -0.661 1.00 96.69 82 LYS A O 1
ATOM 672 N N . LEU A 1 83 ? -0.610 1.234 1.479 1.00 97.06 83 LEU A N 1
ATOM 673 C CA . LEU A 1 83 ? 0.849 1.230 1.398 1.00 97.06 83 LEU A CA 1
ATOM 674 C C . LEU A 1 83 ? 1.354 0.213 0.372 1.00 97.06 83 LEU A C 1
ATOM 676 O O . LEU A 1 83 ? 2.209 0.554 -0.434 1.00 97.06 83 LEU A O 1
ATOM 680 N N . ALA A 1 84 ? 0.776 -0.990 0.328 1.00 96.31 84 ALA A N 1
ATOM 681 C CA . ALA A 1 84 ? 1.144 -2.001 -0.663 1.00 96.31 84 ALA A CA 1
ATOM 682 C C . ALA A 1 84 ? 0.885 -1.534 -2.108 1.00 96.31 84 ALA A C 1
ATOM 684 O O . ALA A 1 84 ? 1.713 -1.750 -2.990 1.00 96.31 84 ALA A O 1
ATOM 685 N N . ILE A 1 85 ? -0.245 -0.860 -2.354 1.00 96.12 85 ILE A N 1
ATOM 686 C CA . ILE A 1 85 ? -0.565 -0.287 -3.672 1.00 96.12 85 ILE A CA 1
ATOM 687 C C . ILE A 1 85 ? 0.399 0.855 -4.022 1.00 96.12 85 ILE A C 1
ATOM 689 O O . ILE A 1 85 ? 0.832 0.975 -5.167 1.00 96.12 85 ILE A O 1
ATOM 693 N N . GLU A 1 86 ? 0.729 1.713 -3.058 1.00 96.44 86 GLU A N 1
ATOM 694 C CA . GLU A 1 86 ? 1.670 2.814 -3.265 1.00 96.44 86 GLU A CA 1
ATOM 695 C C . GLU A 1 86 ? 3.085 2.304 -3.568 1.00 96.44 86 GLU A C 1
ATOM 697 O O . GLU A 1 86 ? 3.713 2.771 -4.519 1.00 96.44 86 GLU A O 1
ATOM 702 N N . GLU A 1 87 ? 3.554 1.297 -2.829 1.00 95.06 87 GLU A N 1
ATOM 703 C CA 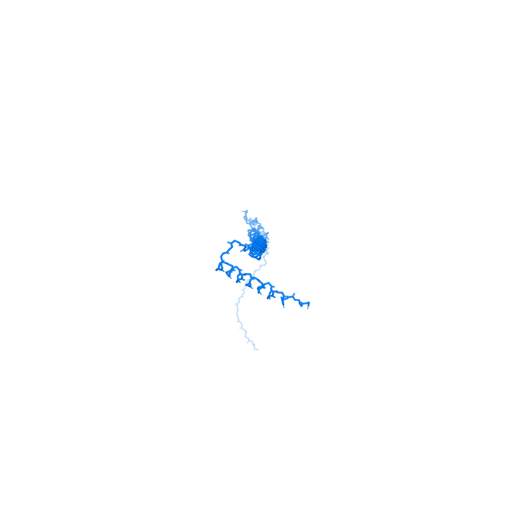. GLU A 1 87 ? 4.834 0.628 -3.065 1.00 95.06 87 GLU A CA 1
ATOM 704 C C . GLU A 1 87 ? 4.871 -0.036 -4.446 1.00 95.06 87 GLU A C 1
ATOM 706 O O . GLU A 1 87 ? 5.835 0.134 -5.196 1.00 95.06 87 GLU A O 1
ATOM 711 N N . GLU A 1 88 ? 3.805 -0.743 -4.828 1.00 95.00 88 GLU A N 1
ATOM 712 C CA . GLU A 1 88 ? 3.686 -1.339 -6.157 1.00 95.00 88 GLU A CA 1
ATOM 713 C C . GLU A 1 88 ? 3.741 -0.273 -7.255 1.00 95.00 88 GLU A C 1
ATOM 715 O O . GLU A 1 88 ? 4.472 -0.428 -8.235 1.00 95.00 88 GLU A O 1
ATOM 720 N N . LYS A 1 89 ? 3.005 0.829 -7.088 1.00 96.12 89 LYS A N 1
ATOM 721 C CA . LYS A 1 89 ? 2.986 1.933 -8.049 1.00 96.12 89 LYS A CA 1
ATOM 722 C C . LYS A 1 89 ? 4.369 2.564 -8.199 1.00 96.12 89 LYS A C 1
ATOM 724 O O . LYS A 1 89 ? 4.802 2.789 -9.328 1.00 96.12 89 LYS A O 1
ATOM 729 N N . LEU A 1 90 ? 5.066 2.815 -7.091 1.00 97.19 90 LEU A N 1
ATOM 730 C CA . LEU A 1 90 ? 6.419 3.369 -7.106 1.00 97.19 90 LEU A CA 1
ATOM 731 C C . LEU A 1 90 ? 7.403 2.409 -7.790 1.00 97.19 90 LEU A C 1
ATOM 733 O O . LEU A 1 90 ? 8.212 2.832 -8.618 1.00 97.19 90 LEU A O 1
ATOM 737 N N . ARG A 1 91 ? 7.296 1.106 -7.502 1.00 94.94 91 ARG A N 1
ATOM 738 C CA . ARG A 1 91 ? 8.087 0.066 -8.169 1.00 94.94 91 ARG A CA 1
ATOM 739 C C . ARG A 1 91 ? 7.832 0.068 -9.676 1.00 94.94 91 ARG A C 1
ATOM 741 O O . ARG A 1 91 ? 8.790 0.100 -10.443 1.00 94.94 91 ARG A O 1
ATOM 748 N N . MET A 1 92 ? 6.568 0.078 -10.103 1.00 95.00 92 MET A N 1
ATOM 749 C CA . MET A 1 92 ? 6.201 0.117 -11.524 1.00 95.00 92 MET A CA 1
ATOM 750 C C . MET A 1 92 ? 6.709 1.384 -12.218 1.00 95.00 92 MET A C 1
ATOM 752 O O . MET A 1 92 ? 7.196 1.308 -13.342 1.00 95.00 92 MET A O 1
ATOM 756 N N . GLU A 1 93 ? 6.645 2.542 -11.562 1.00 96.50 93 GLU A N 1
ATOM 757 C CA . GLU A 1 93 ? 7.176 3.797 -12.101 1.00 96.50 93 GLU A CA 1
ATOM 758 C C . GLU A 1 93 ? 8.701 3.740 -12.281 1.00 96.50 93 GLU A C 1
ATOM 760 O O . GLU A 1 93 ? 9.231 4.139 -13.324 1.00 96.50 93 GLU A O 1
ATOM 765 N N . GLN A 1 94 ? 9.421 3.181 -11.304 1.00 96.44 94 GLN A N 1
ATOM 766 C CA . GLN A 1 94 ? 10.862 2.966 -11.411 1.00 96.44 94 GLN A CA 1
ATOM 767 C C . GLN A 1 94 ? 11.208 1.983 -12.538 1.00 96.44 94 GLN A C 1
ATOM 769 O O . GLN A 1 94 ? 12.117 2.249 -13.329 1.00 96.44 94 GLN A O 1
ATOM 774 N N . GLU A 1 95 ? 10.488 0.866 -12.642 1.00 95.75 95 GLU A N 1
ATOM 775 C CA . GLU A 1 95 ? 10.678 -0.122 -13.706 1.00 95.75 95 GLU A CA 1
ATOM 776 C C . GLU A 1 95 ? 10.376 0.478 -15.087 1.00 95.75 95 GLU A C 1
ATOM 778 O O . GLU A 1 95 ? 11.160 0.287 -16.019 1.00 95.75 95 GLU A O 1
ATOM 783 N N . TYR A 1 96 ? 9.323 1.291 -15.213 1.00 96.56 96 TYR A N 1
ATOM 784 C CA . TYR A 1 96 ? 9.015 2.042 -16.431 1.00 96.56 96 TYR A CA 1
ATOM 785 C C . TYR A 1 96 ? 10.171 2.971 -16.815 1.00 96.56 96 TYR A C 1
ATOM 787 O O . TYR A 1 96 ? 10.643 2.959 -17.954 1.00 96.56 96 TYR A O 1
ATOM 795 N N . LYS A 1 97 ? 10.710 3.726 -15.852 1.00 97.44 97 LYS A N 1
ATOM 796 C CA . LYS A 1 97 ? 11.867 4.595 -16.091 1.00 97.44 97 LYS A CA 1
ATOM 797 C C . LYS A 1 97 ? 13.074 3.807 -16.603 1.00 97.44 97 LYS A C 1
ATOM 799 O O . LYS A 1 97 ? 13.734 4.266 -17.528 1.00 97.44 97 LYS A O 1
ATOM 804 N N . ILE A 1 98 ? 13.344 2.619 -16.059 1.00 96.75 98 ILE A N 1
ATOM 805 C CA . ILE A 1 98 ? 14.434 1.739 -16.520 1.00 96.75 98 ILE A CA 1
ATOM 806 C C . ILE A 1 98 ? 14.171 1.222 -17.946 1.00 96.75 98 ILE A C 1
ATOM 808 O O . ILE A 1 98 ? 15.065 1.255 -18.801 1.00 96.75 98 ILE A O 1
ATOM 812 N N . MET A 1 99 ? 12.947 0.773 -18.228 1.00 96.69 99 MET A N 1
ATOM 813 C CA . MET A 1 99 ? 12.548 0.249 -19.537 1.00 96.69 99 MET A CA 1
ATOM 814 C C . MET A 1 99 ? 12.700 1.288 -20.650 1.00 96.69 99 MET A C 1
ATOM 816 O O . MET A 1 99 ? 13.215 0.956 -21.715 1.00 96.69 99 MET A O 1
ATOM 820 N N . PHE A 1 100 ? 12.353 2.549 -20.383 1.00 96.12 100 PHE A N 1
ATOM 821 C CA . PHE A 1 100 ? 12.284 3.600 -21.406 1.00 96.12 100 PHE A CA 1
ATOM 822 C C . PHE A 1 100 ? 13.408 4.648 -21.343 1.00 96.12 100 PHE A C 1
ATOM 824 O O . PHE A 1 100 ? 13.381 5.618 -22.097 1.00 96.12 100 PHE A O 1
ATOM 831 N N . MET A 1 101 ? 14.420 4.474 -20.486 1.00 96.31 101 MET A N 1
ATOM 832 C CA . MET A 1 101 ? 15.571 5.386 -20.440 1.00 96.31 101 MET A CA 1
ATOM 833 C C . MET A 1 101 ? 16.373 5.379 -21.756 1.00 96.31 101 MET A C 1
ATOM 835 O O . MET A 1 101 ? 16.730 4.313 -22.265 1.00 96.31 101 MET A O 1
ATOM 839 N N . ASP A 1 102 ? 16.720 6.561 -22.274 1.00 95.69 102 ASP A N 1
ATOM 840 C CA . ASP A 1 102 ? 17.606 6.690 -23.437 1.00 95.69 102 ASP A CA 1
ATOM 841 C C . ASP A 1 102 ? 19.031 6.212 -23.105 1.00 95.69 102 ASP A C 1
ATOM 843 O O . ASP A 1 102 ? 19.642 6.623 -22.116 1.00 95.69 102 ASP A O 1
ATOM 847 N N . THR A 1 103 ? 19.570 5.337 -23.952 1.00 95.94 103 THR A N 1
ATOM 848 C CA . THR A 1 103 ? 20.902 4.741 -23.806 1.00 95.94 103 THR A CA 1
AT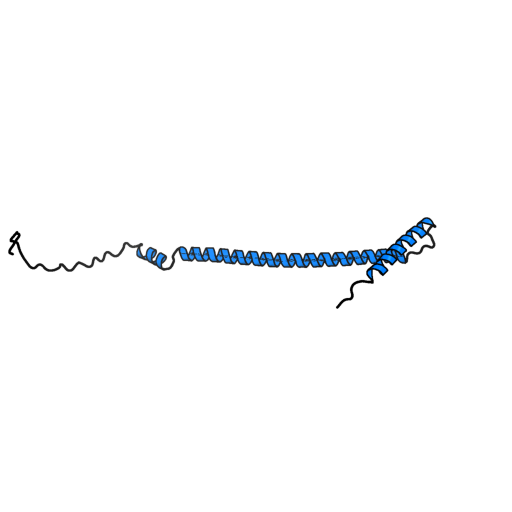OM 849 C C . THR A 1 103 ? 21.953 5.372 -24.707 1.00 95.94 103 THR A C 1
ATOM 851 O O . THR A 1 103 ? 23.113 4.966 -24.648 1.00 95.94 103 THR A O 1
ATOM 854 N N . SER A 1 104 ? 21.588 6.350 -25.542 1.00 95.12 104 SER A N 1
ATOM 855 C CA . SER A 1 104 ? 22.469 6.962 -26.545 1.00 95.12 104 SER A CA 1
ATOM 856 C C . SER A 1 104 ? 23.803 7.453 -25.964 1.00 95.12 104 SER A C 1
ATOM 858 O O . SER A 1 104 ? 24.846 7.262 -26.591 1.00 95.12 104 SER A O 1
ATOM 860 N N . ARG A 1 105 ? 23.783 7.987 -24.733 1.00 94.56 105 ARG A N 1
ATOM 861 C CA . ARG A 1 105 ? 24.940 8.567 -24.022 1.00 94.56 105 ARG A CA 1
ATOM 862 C C . ARG A 1 105 ? 25.683 7.610 -23.082 1.00 94.56 105 ARG A C 1
ATOM 864 O O . ARG A 1 105 ? 26.651 8.023 -22.453 1.00 94.56 105 ARG A O 1
ATOM 871 N N . LEU A 1 106 ? 25.244 6.359 -22.951 1.00 95.56 106 LEU A N 1
ATOM 872 C CA . LEU A 1 106 ? 25.856 5.401 -22.024 1.00 95.56 106 LEU A CA 1
ATOM 873 C C . LEU A 1 106 ? 27.071 4.703 -22.644 1.00 95.56 106 LEU A C 1
ATOM 875 O O . LEU A 1 106 ? 27.104 4.447 -23.851 1.00 95.56 106 LEU A O 1
ATOM 879 N N . ASN A 1 107 ? 28.053 4.333 -21.823 1.00 96.75 107 ASN A N 1
ATOM 880 C CA . ASN A 1 107 ? 29.151 3.463 -22.258 1.00 96.75 107 ASN A CA 1
ATOM 881 C C . ASN A 1 107 ? 28.709 1.984 -22.328 1.00 96.75 107 ASN A C 1
ATOM 883 O O . ASN A 1 107 ? 27.622 1.631 -21.867 1.00 96.75 107 ASN A O 1
ATOM 887 N N . GLN A 1 108 ? 29.538 1.110 -22.910 1.00 96.19 108 GLN A N 1
ATOM 888 C CA . GLN A 1 108 ? 29.180 -0.298 -23.142 1.00 96.19 108 GLN A CA 1
ATOM 889 C C . GLN A 1 108 ? 28.779 -1.035 -21.854 1.00 96.19 108 GLN A C 1
ATOM 891 O O . GLN A 1 108 ? 27.763 -1.726 -21.824 1.00 96.19 108 GLN A O 1
ATOM 896 N N . THR A 1 109 ? 29.542 -0.851 -20.776 1.00 97.31 109 THR A N 1
ATOM 897 C CA . THR A 1 109 ? 29.281 -1.493 -19.481 1.00 97.31 109 THR A CA 1
ATOM 898 C C . THR A 1 109 ? 27.952 -1.035 -18.879 1.00 97.31 109 THR A C 1
ATOM 900 O O . THR A 1 109 ? 27.173 -1.849 -18.390 1.00 97.31 109 THR A O 1
ATOM 903 N N . GLN A 1 110 ? 27.655 0.264 -18.950 1.00 96.88 110 GLN A N 1
ATOM 904 C CA . GLN A 1 110 ? 26.396 0.833 -18.466 1.00 96.88 110 GLN A CA 1
ATOM 905 C C . GLN A 1 110 ? 25.189 0.346 -19.276 1.00 96.88 110 GLN A C 1
ATOM 907 O O . GLN A 1 110 ? 24.146 0.056 -18.691 1.00 96.88 110 GLN A O 1
ATOM 912 N N . ARG A 1 111 ? 25.324 0.233 -20.606 1.00 97.12 111 ARG A N 1
ATOM 913 C CA . ARG A 1 111 ? 24.269 -0.320 -21.473 1.00 97.12 111 ARG A CA 1
ATOM 914 C C . ARG A 1 111 ? 23.963 -1.766 -21.107 1.00 97.12 111 ARG A C 1
ATOM 916 O O . ARG A 1 111 ? 22.805 -2.075 -20.855 1.00 97.12 111 ARG A O 1
ATOM 923 N N . ALA A 1 112 ? 24.994 -2.601 -20.975 1.00 96.94 112 ALA A N 1
ATOM 924 C CA . ALA A 1 112 ? 24.835 -4.003 -20.593 1.00 96.94 112 ALA A CA 1
ATOM 925 C C . ALA A 1 112 ? 24.144 -4.162 -19.224 1.00 96.94 112 ALA A C 1
ATOM 927 O O . ALA A 1 112 ? 23.270 -5.011 -19.056 1.00 96.94 112 ALA A O 1
ATOM 928 N N . TYR A 1 113 ? 24.482 -3.311 -18.249 1.00 97.00 113 TYR A N 1
ATOM 929 C CA . TYR A 1 113 ? 23.805 -3.293 -16.949 1.00 97.00 113 TYR A CA 1
ATOM 930 C C . TYR A 1 113 ? 22.312 -2.946 -17.073 1.00 97.00 113 TYR A C 1
ATOM 932 O O . TYR A 1 113 ? 21.464 -3.637 -16.508 1.00 97.00 113 TYR A O 1
ATOM 940 N N . LEU A 1 114 ? 21.973 -1.906 -17.839 1.00 96.56 114 LEU A N 1
ATOM 941 C CA . LEU A 1 114 ? 20.583 -1.509 -18.062 1.00 96.56 114 LEU A CA 1
ATOM 942 C C . LEU A 1 114 ? 19.788 -2.591 -18.805 1.00 96.56 114 LEU A C 1
ATOM 944 O O . LEU A 1 114 ? 18.654 -2.877 -18.433 1.00 96.56 114 LEU A O 1
ATOM 948 N N . GLU A 1 115 ? 20.377 -3.208 -19.829 1.00 96.31 115 GLU A N 1
ATOM 949 C CA . GLU A 1 115 ? 19.778 -4.322 -20.572 1.00 96.31 115 GLU A CA 1
ATOM 950 C C . GLU A 1 115 ? 19.502 -5.524 -19.663 1.00 96.31 115 GLU A C 1
ATOM 952 O O . GLU A 1 115 ? 18.414 -6.095 -19.726 1.00 96.31 115 GLU A O 1
ATOM 957 N N . SER A 1 116 ? 20.425 -5.846 -18.752 1.00 97.19 116 SER A N 1
ATOM 958 C CA . SER A 1 116 ? 20.221 -6.879 -17.730 1.00 97.19 116 SER A CA 1
ATOM 959 C C . SER A 1 116 ? 19.039 -6.553 -16.808 1.00 97.19 116 SER A C 1
ATOM 961 O O . SER A 1 116 ? 18.156 -7.390 -16.607 1.00 97.19 116 SER A O 1
ATOM 963 N N . MET A 1 117 ? 18.944 -5.311 -16.313 1.00 96.75 117 MET A N 1
ATOM 964 C CA . MET A 1 117 ? 17.796 -4.884 -15.501 1.00 96.75 117 MET A CA 1
ATOM 965 C C . MET A 1 117 ? 16.477 -4.961 -16.281 1.00 96.75 117 MET A C 1
ATOM 967 O O . MET A 1 117 ? 15.479 -5.442 -15.747 1.00 96.75 117 MET A O 1
ATOM 971 N N . ARG A 1 118 ? 16.458 -4.538 -17.551 1.00 96.88 118 ARG A N 1
ATOM 972 C CA . ARG A 1 118 ? 15.280 -4.647 -18.430 1.00 96.88 118 ARG A CA 1
ATOM 973 C C . ARG A 1 118 ? 14.856 -6.097 -18.625 1.00 96.88 118 ARG A C 1
ATOM 975 O O . ARG A 1 118 ? 13.672 -6.400 -18.511 1.00 96.88 118 ARG A O 1
ATOM 982 N N . ALA A 1 119 ? 15.806 -7.000 -18.861 1.00 96.69 119 ALA A N 1
ATOM 983 C CA . ALA A 1 119 ? 15.531 -8.428 -18.986 1.00 96.69 119 ALA A CA 1
ATOM 984 C C . ALA A 1 119 ? 14.926 -9.005 -17.694 1.00 96.69 119 ALA A C 1
ATOM 986 O O . ALA A 1 119 ? 13.962 -9.773 -17.751 1.00 96.69 119 ALA A O 1
ATOM 987 N N . GLN A 1 120 ? 15.426 -8.592 -16.525 1.00 95.81 120 GLN A N 1
ATOM 988 C CA . GLN A 1 120 ? 14.867 -8.991 -15.232 1.00 95.81 120 GLN A CA 1
ATOM 989 C C . GLN A 1 120 ? 13.428 -8.480 -15.040 1.00 95.81 120 GLN A C 1
ATOM 991 O O . GLN A 1 120 ? 12.564 -9.239 -14.602 1.00 95.81 120 GLN A O 1
ATOM 996 N N . ILE A 1 121 ? 13.159 -7.221 -15.398 1.00 95.12 121 ILE A N 1
ATOM 997 C CA . ILE A 1 121 ? 11.822 -6.607 -15.342 1.00 95.12 121 ILE A CA 1
ATOM 998 C C . ILE A 1 121 ? 10.850 -7.346 -16.274 1.00 95.12 121 ILE A C 1
ATOM 1000 O O . ILE A 1 121 ? 9.779 -7.763 -15.839 1.00 95.12 121 ILE A O 1
ATOM 1004 N N . LEU A 1 122 ? 11.243 -7.593 -17.528 1.00 94.62 122 LEU A N 1
ATOM 1005 C CA . LEU A 1 122 ? 10.453 -8.369 -18.492 1.00 94.62 122 LEU A CA 1
ATOM 1006 C C . LEU A 1 122 ? 10.145 -9.775 -17.971 1.00 94.62 122 LEU A C 1
ATOM 1008 O O . LEU A 1 122 ? 9.004 -10.219 -18.042 1.00 94.62 122 LEU A O 1
ATOM 1012 N N . SER A 1 123 ? 11.135 -10.449 -17.385 1.00 94.00 123 SER A N 1
ATOM 1013 C CA . SER A 1 123 ? 10.958 -11.793 -16.824 1.00 94.00 123 SER A CA 1
ATOM 1014 C C . SER A 1 123 ? 9.924 -11.808 -15.696 1.00 94.00 123 SER A C 1
ATOM 1016 O O . SER A 1 123 ? 9.075 -12.696 -15.653 1.00 94.00 123 SER A O 1
ATOM 1018 N N . ARG A 1 124 ? 9.942 -10.801 -14.812 1.00 89.25 124 ARG A N 1
ATOM 1019 C CA . ARG A 1 124 ? 8.935 -10.647 -13.751 1.00 89.25 124 ARG A CA 1
ATOM 1020 C C . ARG A 1 124 ? 7.542 -10.364 -14.315 1.00 89.25 124 ARG A C 1
ATOM 1022 O O . ARG A 1 124 ? 6.589 -11.003 -13.882 1.00 89.25 124 ARG A O 1
ATOM 1029 N N . MET A 1 125 ? 7.417 -9.467 -15.295 1.00 84.88 125 MET A N 1
ATOM 1030 C CA . MET A 1 125 ? 6.121 -9.123 -15.899 1.00 84.88 125 MET A CA 1
ATOM 1031 C C . MET A 1 125 ? 5.486 -10.308 -16.636 1.00 84.88 125 MET A C 1
ATOM 1033 O O . MET A 1 125 ? 4.295 -10.565 -16.475 1.00 84.88 125 MET A O 1
ATOM 1037 N N . VAL A 1 126 ? 6.276 -11.062 -17.405 1.00 80.19 126 VAL A N 1
ATOM 1038 C CA . VAL A 1 126 ? 5.788 -12.236 -18.148 1.00 80.19 126 VAL A CA 1
ATOM 1039 C C . VAL A 1 126 ? 5.522 -13.417 -17.204 1.00 80.19 126 VAL A C 1
ATOM 1041 O O . VAL A 1 126 ? 4.555 -14.148 -17.400 1.00 80.19 126 VAL A O 1
ATOM 1044 N N . GLY A 1 127 ? 6.313 -13.574 -16.136 1.00 66.00 127 GLY A N 1
ATOM 1045 C CA . GLY A 1 127 ? 6.108 -14.608 -15.116 1.00 66.00 127 GLY A CA 1
ATOM 1046 C C . GLY A 1 127 ? 4.869 -14.392 -14.237 1.00 66.00 127 GLY A C 1
ATOM 1047 O O . GLY A 1 127 ? 4.250 -15.363 -13.811 1.00 66.00 127 GLY A O 1
ATOM 1048 N N . SER A 1 128 ? 4.463 -13.140 -14.005 1.00 60.16 128 SER A N 1
ATOM 1049 C CA . SER A 1 128 ? 3.278 -12.805 -13.198 1.00 60.16 128 SER A CA 1
ATOM 1050 C C . SER A 1 128 ? 1.948 -12.942 -13.958 1.00 60.16 128 SER A C 1
ATOM 1052 O O . SER A 1 128 ? 0.891 -12.958 -13.334 1.00 60.16 128 SER A O 1
ATOM 1054 N N . GLY A 1 129 ? 1.979 -13.050 -15.292 1.00 54.53 129 GLY A N 1
ATOM 1055 C C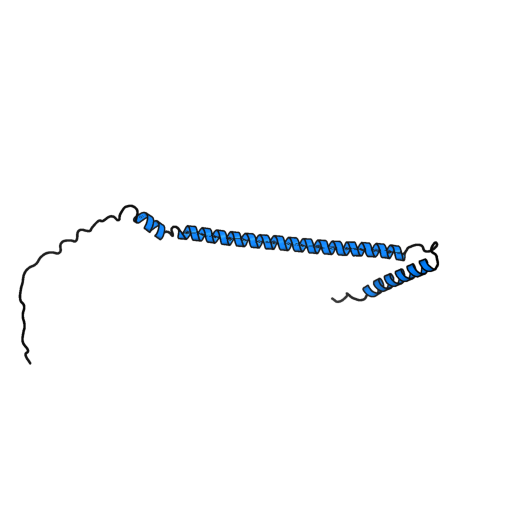A . GLY A 1 129 ? 0.785 -13.098 -16.147 1.00 54.53 129 GLY A CA 1
ATOM 1056 C C . GLY A 1 129 ? 0.102 -14.468 -16.274 1.00 54.53 129 GLY A C 1
ATOM 1057 O O . GLY A 1 129 ? -0.924 -14.558 -16.942 1.00 54.53 129 GLY A O 1
ATOM 1058 N N . SER A 1 130 ? 0.641 -15.535 -15.666 1.00 50.16 130 SER A N 1
ATOM 1059 C CA . SER A 1 130 ? 0.207 -16.923 -15.928 1.00 50.16 130 SER A CA 1
ATOM 1060 C C . SER A 1 130 ? -0.587 -17.607 -14.801 1.00 50.16 130 SER A C 1
ATOM 1062 O O . SER A 1 130 ? -0.813 -18.815 -14.870 1.00 50.16 130 SER A O 1
ATOM 1064 N N . GLY A 1 131 ? -1.042 -16.899 -13.770 1.00 52.97 131 GLY A N 1
ATOM 1065 C CA . GLY A 1 131 ? -1.789 -17.548 -12.691 1.00 52.97 131 GLY A CA 1
ATOM 1066 C C . GLY A 1 131 ? -2.636 -16.573 -11.903 1.00 52.97 131 GLY A C 1
ATOM 1067 O O . GLY A 1 131 ? -2.111 -15.922 -11.013 1.00 52.97 131 GLY A O 1
ATOM 1068 N N . ASN A 1 132 ? -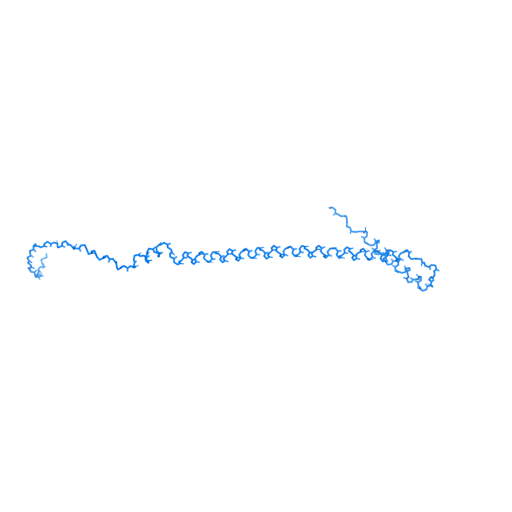3.913 -16.455 -12.277 1.00 44.84 132 ASN A N 1
ATOM 1069 C CA . ASN A 1 132 ? -5.070 -16.246 -11.393 1.00 44.84 132 ASN A CA 1
ATOM 1070 C C . ASN A 1 132 ? -6.323 -16.048 -12.258 1.00 44.84 132 ASN A C 1
ATOM 1072 O O . ASN A 1 132 ? -6.845 -14.949 -12.423 1.00 44.84 132 ASN A O 1
ATOM 1076 N N . GLY A 1 133 ? -6.775 -17.153 -12.845 1.00 47.59 133 GLY A N 1
ATOM 1077 C CA . GLY A 1 133 ? -8.041 -17.264 -13.556 1.00 47.59 133 GLY A CA 1
ATOM 1078 C C . GLY A 1 133 ? -8.623 -18.646 -13.301 1.00 47.59 133 GLY A C 1
ATOM 1079 O O . GLY A 1 133 ? -8.447 -19.559 -14.100 1.00 47.59 133 GLY A O 1
ATOM 1080 N N . SER A 1 134 ? -9.267 -18.830 -12.154 1.00 49.62 134 SER A N 1
ATOM 1081 C CA . SER A 1 134 ? -10.218 -19.922 -11.949 1.00 49.62 134 SER A CA 1
ATOM 1082 C C . SER A 1 134 ? -11.360 -19.397 -11.095 1.00 49.62 134 SER A C 1
ATOM 1084 O O . SER A 1 134 ? -11.173 -19.018 -9.940 1.00 49.62 134 SER A O 1
ATOM 1086 N N . VAL A 1 135 ? -12.493 -19.283 -11.786 1.00 44.62 135 VAL A N 1
ATOM 1087 C CA . VAL A 1 135 ? -13.863 -19.235 -11.273 1.00 44.62 135 VAL A CA 1
ATOM 1088 C C . VAL A 1 135 ? -14.213 -20.515 -10.527 1.00 44.62 135 VAL A C 1
ATOM 1090 O O . VAL A 1 135 ? -13.653 -21.573 -10.894 1.00 44.62 135 VAL A O 1
#

Foldseek 3Di:
DDDDDDDDDDDDDDDDDDPPDPPPPPDPPPPVVVVVCVVVCHVNVVVVVVVVVVVVVVVVVVVVVVVVVVVVVVVVVVVVVVVVVVVVVVVVVVLVCLLPPDCPPPDPVVVVVSVVSVVVSVCVVVVVPPDDDDD

Organism: Setaria italica (NCBI:txid4555)

Secondary structure (DSSP, 8-state):
-------------------------PPPTTHHHHHHHHHTTHHHHHHHHHHHHHHHHHHHHHHHHHHHHHHHHHHHHHHHHHHHHHHHHHHHHHHHHHHH---TT--HHHHHHHHHHHHHHHHHHHHHTTS----